Protein AF-A0A2E5I776-F1 (afdb_monomer_lite)

Foldseek 3Di:
DPPPQPQKDWDWDADPNDIAIEIEGECLVLLCVLVVNPWSDDDKDKDPDFPKWFQDPVVRDTHTYIYTTGPVLVCCCVDDNNPSSVVSVVSSVVVCVVVVGMDD

pLDDT: mean 82.02, std 9.31, range [37.41, 90.69]

Secondary structure (DSSP, 8-state):
-----TTEEEEEEEETTEEEEEEEEE-HHHHHHHTTTSSS-S-EEE------EEEETTTTEEEEEEEEEEHHHHHHHHSS-HHHHHHHHHHHHHHHHHTTS-B-

Radius of gyration: 14.11 Å; chains: 1; bounding box: 29×27×42 Å

Sequence (104 aa):
MYNDNIHLKKRETITNGVKYDFFIYDIFHLEKKHSDGKFGSGESLISKEKRFKIYDKEARKKLNVKFRCSKKLLYAMDGIEPKEAKKVFNKCINELKKDGLITV

Structure (mmCIF, N/CA/C/O backbone):
data_AF-A0A2E5I776-F1
#
_entry.id   AF-A0A2E5I776-F1
#
loop_
_atom_site.group_PDB
_atom_site.id
_atom_site.type_symbol
_atom_site.label_atom_id
_atom_site.label_alt_id
_atom_site.label_comp_id
_atom_site.label_asym_id
_atom_site.label_entity_id
_atom_site.label_seq_id
_atom_site.pdbx_PDB_ins_code
_atom_site.Cartn_x
_atom_site.Cartn_y
_atom_site.Cartn_z
_atom_site.occupancy
_atom_site.B_iso_or_equiv
_atom_site.auth_seq_id
_atom_site.auth_comp_id
_atom_site.auth_asym_id
_atom_site.auth_atom_id
_atom_site.pdbx_PDB_model_num
ATOM 1 N N . MET A 1 1 ? -13.202 -15.704 10.357 1.00 37.41 1 MET A N 1
ATOM 2 C CA . MET A 1 1 ? -13.100 -15.776 8.884 1.00 37.41 1 MET A CA 1
ATOM 3 C C . MET A 1 1 ? -12.077 -14.745 8.474 1.00 37.41 1 MET A C 1
ATOM 5 O O . MET A 1 1 ? -12.379 -13.557 8.503 1.00 37.41 1 MET A O 1
ATOM 9 N N . TYR A 1 2 ? -10.847 -15.201 8.244 1.00 46.91 2 TYR A N 1
ATOM 10 C CA . TYR A 1 2 ? -9.763 -14.350 7.778 1.00 46.91 2 TYR A CA 1
ATOM 11 C C . TYR A 1 2 ? -10.225 -13.632 6.510 1.00 46.91 2 TYR A C 1
ATOM 13 O O . TYR A 1 2 ? -10.938 -14.208 5.692 1.00 46.91 2 TYR A O 1
ATOM 21 N N . ASN A 1 3 ? -9.831 -12.374 6.340 1.00 45.69 3 ASN A N 1
ATOM 22 C CA . ASN A 1 3 ? -9.734 -11.834 4.994 1.00 45.69 3 ASN A CA 1
ATOM 23 C C . ASN A 1 3 ? -8.823 -12.801 4.223 1.00 45.69 3 ASN A C 1
ATOM 25 O O . ASN A 1 3 ? -7.611 -12.751 4.406 1.00 45.69 3 ASN A O 1
ATOM 29 N N . ASP A 1 4 ? -9.407 -13.666 3.391 1.00 51.53 4 ASP A N 1
ATOM 30 C CA . ASP A 1 4 ? -8.774 -14.702 2.548 1.00 51.53 4 ASP A CA 1
ATOM 31 C C . ASP A 1 4 ? -7.736 -14.142 1.547 1.00 51.53 4 ASP A C 1
ATOM 33 O O . ASP A 1 4 ? -7.186 -14.830 0.695 1.00 51.53 4 ASP A O 1
ATOM 37 N N . ASN A 1 5 ? -7.430 -12.851 1.656 1.00 62.06 5 ASN A N 1
ATOM 38 C CA . ASN A 1 5 ? -6.323 -12.217 0.981 1.00 62.06 5 ASN A CA 1
ATOM 39 C C . ASN A 1 5 ? -5.017 -12.667 1.638 1.00 62.06 5 ASN A C 1
ATOM 41 O O . ASN A 1 5 ? -4.550 -12.049 2.595 1.00 62.06 5 ASN A O 1
ATOM 45 N N . ILE A 1 6 ? -4.372 -13.677 1.049 1.00 70.19 6 ILE A N 1
ATOM 46 C CA . ILE A 1 6 ? -3.000 -14.124 1.369 1.00 70.19 6 ILE A CA 1
ATOM 47 C C . ILE A 1 6 ? -1.976 -12.970 1.418 1.00 70.19 6 ILE A C 1
ATOM 49 O O . ILE A 1 6 ? -0.914 -13.072 2.038 1.00 70.19 6 ILE A O 1
ATOM 53 N N . HIS A 1 7 ? -2.314 -11.852 0.775 1.00 79.12 7 HIS A N 1
ATOM 54 C CA . HIS A 1 7 ? -1.522 -10.637 0.680 1.00 79.12 7 HIS A CA 1
ATOM 55 C C . HIS A 1 7 ? -1.770 -9.631 1.815 1.00 79.12 7 HIS A C 1
ATOM 57 O O . HIS A 1 7 ? -0.981 -8.704 1.972 1.00 79.12 7 HIS A O 1
ATOM 63 N N . LEU A 1 8 ? -2.812 -9.791 2.636 1.00 83.44 8 LEU A N 1
ATOM 64 C CA . LEU A 1 8 ?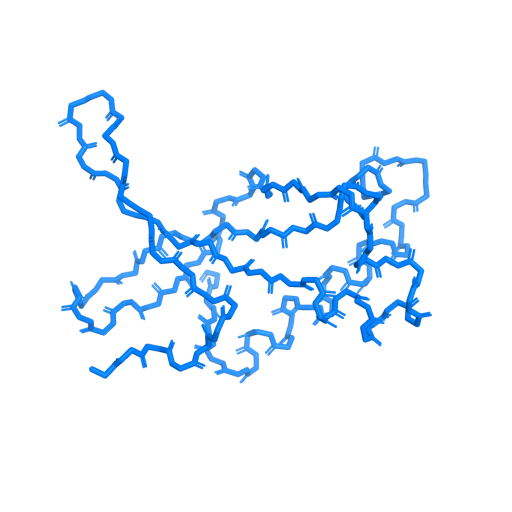 -3.143 -8.884 3.734 1.00 83.44 8 LEU A CA 1
ATOM 65 C C . LEU A 1 8 ? -2.702 -9.473 5.080 1.00 83.44 8 LEU A C 1
ATOM 67 O O . LEU A 1 8 ? -3.152 -10.539 5.489 1.00 83.44 8 LEU A O 1
ATOM 71 N N . LYS A 1 9 ? -1.859 -8.750 5.820 1.00 85.25 9 LYS A N 1
ATOM 72 C CA . LYS A 1 9 ? -1.399 -9.152 7.158 1.00 85.25 9 LYS A CA 1
ATOM 73 C C . LYS A 1 9 ? -1.664 -8.054 8.177 1.00 85.25 9 LYS A C 1
ATOM 75 O O . LYS A 1 9 ? -1.243 -6.915 7.982 1.00 85.25 9 LYS A O 1
ATOM 80 N N . LYS A 1 10 ? -2.328 -8.393 9.283 1.00 84.69 10 LYS A N 1
ATOM 81 C CA . LYS A 1 10 ? -2.491 -7.490 10.431 1.00 84.69 10 LYS A CA 1
ATOM 82 C C . LYS A 1 10 ? -1.181 -7.425 11.216 1.00 84.69 10 LYS A C 1
ATOM 84 O O . LYS A 1 10 ? -0.508 -8.437 11.405 1.00 84.69 10 LYS A O 1
ATOM 89 N N . ARG A 1 11 ? -0.795 -6.228 11.639 1.00 84.50 11 ARG A N 1
ATOM 90 C CA . ARG A 1 11 ? 0.356 -5.966 12.501 1.00 84.50 11 ARG A CA 1
ATOM 91 C C . ARG A 1 11 ? -0.088 -5.097 13.660 1.00 84.50 11 ARG A C 1
ATOM 93 O O . ARG A 1 11 ? -0.689 -4.044 13.468 1.00 84.50 11 ARG A O 1
ATOM 100 N N . GLU A 1 12 ? 0.270 -5.537 14.849 1.00 81.94 12 GLU A N 1
ATOM 101 C CA . GLU A 1 12 ? 0.054 -4.809 16.089 1.00 81.94 12 GLU A CA 1
ATOM 102 C C . GLU A 1 12 ? 1.410 -4.244 16.506 1.00 81.94 12 GLU A C 1
ATOM 104 O O . GLU A 1 12 ? 2.399 -4.975 16.586 1.00 81.94 12 GLU A O 1
ATOM 109 N N . THR A 1 13 ? 1.493 -2.931 16.699 1.00 78.38 13 THR A N 1
ATOM 110 C CA . THR A 1 13 ? 2.696 -2.285 17.232 1.00 78.38 13 THR A CA 1
ATOM 111 C C . THR A 1 13 ? 2.316 -1.398 18.398 1.00 78.38 13 THR A C 1
ATOM 113 O O . THR A 1 13 ? 1.212 -0.868 18.452 1.00 78.38 13 THR A O 1
ATOM 116 N N . ILE A 1 14 ? 3.243 -1.194 19.325 1.00 76.25 14 ILE A N 1
ATOM 117 C CA . ILE A 1 14 ? 3.071 -0.238 20.416 1.00 76.25 14 ILE A CA 1
ATOM 118 C C . ILE A 1 14 ? 3.915 0.983 20.062 1.00 76.25 14 ILE A C 1
ATOM 120 O O . ILE A 1 14 ? 5.103 0.859 19.771 1.00 76.25 14 ILE A O 1
ATOM 124 N N . THR A 1 15 ? 3.304 2.162 20.006 1.00 71.38 15 THR A N 1
ATOM 125 C CA . THR A 1 15 ? 4.014 3.428 19.779 1.00 71.38 15 THR A CA 1
ATOM 126 C C . THR A 1 15 ? 3.620 4.386 20.890 1.00 71.38 15 THR A C 1
ATOM 128 O O . THR A 1 15 ? 2.436 4.642 21.084 1.00 71.38 15 THR A O 1
ATOM 131 N N . ASN A 1 16 ? 4.606 4.876 21.646 1.00 69.44 16 ASN A N 1
ATOM 132 C CA . ASN A 1 16 ? 4.409 5.755 22.807 1.00 69.44 16 ASN A CA 1
ATOM 133 C C . ASN A 1 16 ? 3.365 5.226 23.812 1.00 69.44 16 ASN A C 1
ATOM 135 O O . ASN A 1 16 ? 2.495 5.964 24.260 1.00 69.44 16 ASN A O 1
ATOM 139 N N . GLY A 1 17 ? 3.408 3.926 24.125 1.00 74.25 17 GLY A N 1
ATOM 140 C CA . GLY A 1 17 ? 2.481 3.296 25.076 1.00 74.25 17 GLY A CA 1
ATOM 141 C C . GLY A 1 17 ? 1.067 3.032 24.540 1.00 74.25 17 GLY A C 1
ATOM 142 O O . GLY A 1 17 ? 0.272 2.396 25.226 1.00 74.25 17 GLY A O 1
ATOM 143 N N . VAL A 1 18 ? 0.753 3.444 23.307 1.00 76.12 18 VAL A N 1
ATOM 144 C CA . VAL A 1 18 ? -0.552 3.213 22.673 1.00 76.12 18 VAL A CA 1
ATOM 145 C C . VAL A 1 18 ? -0.456 2.051 21.687 1.00 76.12 18 VAL A C 1
ATOM 147 O O . VAL A 1 18 ? 0.419 2.026 20.815 1.00 76.12 18 VAL A O 1
ATOM 150 N N . LYS A 1 19 ? -1.373 1.081 21.810 1.00 78.12 19 LYS A N 1
ATOM 151 C CA . LYS A 1 19 ? -1.536 0.007 20.821 1.00 78.12 19 LYS A CA 1
ATOM 152 C C . LYS A 1 19 ? -2.020 0.603 19.501 1.00 78.12 19 LYS A C 1
ATOM 154 O O . LYS A 1 19 ? -3.079 1.223 19.431 1.00 78.12 19 LYS A O 1
ATOM 159 N N . TYR A 1 20 ? -1.231 0.408 18.457 1.00 78.50 20 TYR A N 1
ATOM 160 C CA . TYR A 1 20 ? -1.505 0.850 17.103 1.00 78.50 20 TYR A CA 1
ATOM 161 C C . TYR A 1 20 ? -1.548 -0.364 16.178 1.00 78.50 20 TYR A C 1
ATOM 163 O O . TYR A 1 20 ? -0.522 -0.913 15.773 1.00 78.50 20 TYR A O 1
ATOM 171 N N . ASP A 1 21 ? -2.763 -0.766 15.827 1.00 83.81 21 ASP A N 1
ATOM 172 C CA . ASP A 1 21 ? -2.994 -1.843 14.873 1.00 83.81 21 ASP A CA 1
ATOM 173 C C . ASP A 1 21 ? -3.055 -1.264 13.461 1.00 83.81 21 ASP A C 1
ATOM 175 O O . ASP A 1 21 ? -3.749 -0.277 13.194 1.00 83.81 21 ASP A O 1
ATOM 179 N N . PHE A 1 22 ? -2.343 -1.889 12.534 1.00 86.25 22 PHE A N 1
ATOM 180 C CA . PHE A 1 22 ? -2.387 -1.537 11.124 1.00 86.25 22 PHE A CA 1
ATOM 181 C C . PHE A 1 22 ? -2.285 -2.784 10.260 1.00 86.25 22 PHE A C 1
ATOM 183 O O . PHE A 1 22 ? -1.796 -3.832 10.675 1.00 86.25 22 PHE A O 1
ATOM 190 N N . PHE A 1 23 ? -2.736 -2.666 9.025 1.00 87.38 23 PHE A N 1
ATOM 191 C CA . PHE A 1 23 ? -2.588 -3.708 8.032 1.00 87.38 23 PHE A CA 1
ATOM 192 C C . PHE A 1 23 ? -1.397 -3.435 7.124 1.00 87.38 23 PHE A C 1
ATOM 194 O O . PHE A 1 23 ? -1.057 -2.289 6.831 1.00 87.38 23 PHE A O 1
ATOM 201 N N . ILE A 1 24 ? -0.777 -4.508 6.653 1.00 88.19 24 ILE A N 1
ATOM 202 C CA . ILE A 1 24 ? 0.175 -4.492 5.553 1.00 88.19 24 ILE A CA 1
ATOM 203 C C . ILE A 1 24 ? -0.448 -5.292 4.418 1.00 88.19 24 ILE A C 1
ATOM 205 O O . ILE A 1 24 ? -0.702 -6.482 4.590 1.00 88.19 24 ILE A O 1
ATOM 209 N N . TYR A 1 25 ? -0.686 -4.644 3.283 1.00 87.75 25 TYR A N 1
ATOM 210 C CA . TYR A 1 25 ? -1.149 -5.300 2.065 1.00 87.75 25 TYR A CA 1
ATOM 211 C C . TYR A 1 25 ? 0.016 -5.423 1.081 1.00 87.75 25 TYR A C 1
ATOM 213 O O . TYR A 1 25 ? 0.648 -4.427 0.730 1.00 87.75 25 TYR A O 1
ATOM 221 N N . ASP A 1 26 ? 0.314 -6.639 0.647 1.00 89.31 26 ASP A N 1
ATOM 222 C CA . ASP A 1 26 ? 1.367 -6.945 -0.312 1.00 89.31 26 ASP A CA 1
ATOM 223 C C . ASP A 1 26 ? 0.853 -6.812 -1.749 1.00 89.31 26 ASP A C 1
ATOM 225 O O . ASP A 1 26 ? 0.023 -7.600 -2.199 1.00 89.31 26 ASP A O 1
ATOM 229 N N . ILE A 1 27 ? 1.322 -5.795 -2.473 1.00 88.06 27 ILE A N 1
ATOM 230 C CA . ILE A 1 27 ? 0.858 -5.514 -3.837 1.00 88.06 27 ILE A CA 1
ATOM 231 C C . ILE A 1 27 ? 1.825 -6.007 -4.915 1.00 88.06 27 ILE A C 1
ATOM 233 O O . ILE A 1 27 ? 1.625 -5.679 -6.080 1.00 88.06 27 ILE A O 1
ATOM 237 N N . PHE A 1 28 ? 2.821 -6.837 -4.577 1.00 87.69 28 PHE A N 1
ATOM 238 C CA . PHE A 1 28 ? 3.805 -7.341 -5.548 1.00 87.69 28 PHE A CA 1
ATOM 239 C C . PHE A 1 28 ? 3.163 -8.000 -6.773 1.00 87.69 28 PHE A C 1
ATOM 241 O O . PHE A 1 28 ? 3.596 -7.786 -7.905 1.00 87.69 28 PHE A O 1
ATOM 248 N N . HIS A 1 29 ? 2.106 -8.783 -6.554 1.00 85.31 29 HIS A N 1
ATOM 249 C CA . HIS A 1 29 ? 1.363 -9.445 -7.623 1.00 85.31 29 HIS A CA 1
ATOM 250 C C . HIS A 1 29 ? 0.660 -8.432 -8.547 1.00 85.31 29 HIS A C 1
ATOM 252 O O . HIS A 1 29 ? 0.710 -8.586 -9.767 1.00 85.31 29 HIS A O 1
ATOM 258 N N . LEU A 1 30 ? 0.081 -7.362 -7.985 1.00 88.25 30 LEU A N 1
ATOM 259 C CA . LEU A 1 30 ? -0.547 -6.274 -8.743 1.00 88.25 30 LEU A CA 1
ATOM 260 C C . LEU A 1 30 ? 0.485 -5.451 -9.506 1.00 88.25 30 LEU A C 1
ATOM 262 O O . LEU A 1 30 ? 0.279 -5.130 -10.672 1.00 88.25 30 LEU A O 1
ATOM 266 N N . GLU A 1 31 ? 1.614 -5.137 -8.868 1.00 87.25 31 GLU A N 1
ATOM 267 C CA . GLU A 1 31 ? 2.723 -4.438 -9.511 1.00 87.25 31 GLU A CA 1
ATOM 268 C C . GLU A 1 31 ? 3.193 -5.224 -10.729 1.00 87.25 31 GLU A C 1
ATOM 270 O O . GLU A 1 31 ? 3.264 -4.665 -11.821 1.00 87.25 31 GLU A O 1
ATOM 275 N N . LYS A 1 32 ? 3.440 -6.529 -10.572 1.00 88.38 32 LYS A N 1
ATOM 276 C CA . LYS A 1 32 ? 3.884 -7.401 -11.661 1.00 88.38 32 LYS A CA 1
ATOM 277 C C . LYS A 1 32 ? 2.860 -7.445 -12.798 1.00 88.38 32 LYS A C 1
ATOM 279 O O . LYS A 1 32 ? 3.234 -7.263 -13.952 1.00 88.38 32 LYS A O 1
ATOM 284 N N . LYS A 1 33 ? 1.573 -7.589 -12.463 1.00 88.69 33 LYS A N 1
ATOM 285 C CA . LYS A 1 33 ? 0.445 -7.594 -13.411 1.00 88.69 33 LYS A CA 1
ATOM 286 C C . LYS A 1 33 ? 0.304 -6.274 -14.176 1.00 88.69 33 LYS A C 1
ATOM 288 O O . LYS A 1 33 ? 0.062 -6.278 -15.376 1.00 88.69 33 LYS A O 1
ATOM 293 N N . HIS A 1 34 ? 0.437 -5.131 -13.505 1.00 88.00 34 HIS A N 1
ATOM 294 C CA . HIS A 1 34 ? 0.217 -3.814 -14.114 1.00 88.00 34 HIS A CA 1
ATOM 295 C C . HIS A 1 34 ? 1.457 -3.198 -14.764 1.00 88.00 34 HIS A C 1
ATOM 297 O O . HIS A 1 34 ? 1.325 -2.192 -15.467 1.00 88.00 34 HIS A O 1
ATOM 303 N N . SER A 1 35 ? 2.633 -3.773 -14.521 1.00 84.69 35 SER A N 1
ATOM 304 C CA . SER A 1 35 ? 3.915 -3.322 -15.067 1.00 84.69 35 SER A CA 1
ATOM 305 C C . SER A 1 35 ? 4.557 -4.307 -16.038 1.00 84.69 35 SER A C 1
ATOM 307 O O . SER A 1 35 ? 5.709 -4.105 -16.410 1.00 84.69 35 SER A O 1
ATOM 309 N N . ASP A 1 36 ? 3.842 -5.369 -16.416 1.00 84.69 36 ASP A N 1
ATOM 310 C CA . ASP A 1 36 ? 4.356 -6.426 -17.294 1.00 84.69 36 ASP A CA 1
ATOM 311 C C . ASP A 1 36 ? 5.671 -7.042 -16.769 1.00 84.69 36 ASP A C 1
ATOM 313 O O . ASP A 1 36 ? 6.618 -7.321 -17.494 1.00 84.69 36 ASP A O 1
ATOM 317 N N . GLY A 1 37 ? 5.782 -7.177 -15.443 1.00 81.12 37 GLY A N 1
ATOM 318 C CA . GLY A 1 37 ? 6.990 -7.675 -14.780 1.00 81.12 37 GLY A CA 1
ATOM 319 C C . GLY A 1 37 ? 8.132 -6.670 -14.604 1.00 81.12 37 GLY A C 1
ATOM 320 O O . GLY A 1 37 ? 9.144 -7.016 -13.993 1.00 81.12 37 GLY A O 1
ATOM 321 N N . LYS A 1 38 ? 7.991 -5.416 -15.056 1.00 83.12 38 LYS A N 1
ATOM 322 C CA . LYS A 1 38 ? 9.006 -4.361 -14.860 1.00 83.12 38 LYS A CA 1
ATOM 323 C C . LYS A 1 38 ? 9.201 -3.985 -13.382 1.00 83.12 38 LYS A C 1
ATOM 325 O O . LYS A 1 38 ? 10.323 -3.641 -12.976 1.00 83.12 38 LYS A O 1
ATOM 330 N N . PHE A 1 39 ? 8.122 -4.059 -12.601 1.00 85.56 39 PHE A N 1
ATOM 331 C CA . PHE A 1 39 ? 8.040 -3.864 -11.149 1.00 85.56 39 PHE A CA 1
ATOM 332 C C . PHE A 1 39 ? 7.434 -5.108 -10.467 1.00 85.56 39 PHE A C 1
ATOM 334 O O . PHE A 1 39 ? 6.924 -6.009 -11.130 1.00 85.56 39 PHE A O 1
ATOM 341 N N . GLY A 1 40 ? 7.496 -5.178 -9.132 1.00 78.25 40 GLY A N 1
ATOM 342 C CA . GLY A 1 40 ? 7.018 -6.352 -8.383 1.00 78.25 40 GLY A CA 1
ATOM 343 C C . GLY A 1 40 ? 8.029 -7.505 -8.337 1.00 78.25 40 GLY A C 1
ATOM 344 O O . GLY A 1 40 ? 7.656 -8.676 -8.357 1.00 78.25 40 GLY A O 1
ATOM 345 N N . SER A 1 41 ? 9.328 -7.195 -8.330 1.00 79.19 41 SER A N 1
ATOM 346 C CA . SER A 1 41 ? 10.421 -8.165 -8.162 1.00 79.19 41 SER A CA 1
ATOM 347 C C . SER A 1 41 ? 11.581 -7.544 -7.376 1.00 79.19 41 SER A C 1
ATOM 349 O O . SER A 1 41 ? 11.780 -6.329 -7.421 1.00 79.19 41 SER A O 1
ATOM 351 N N . GLY A 1 42 ? 12.341 -8.380 -6.662 1.00 81.94 42 GLY A N 1
ATOM 352 C CA . GLY A 1 42 ? 13.478 -7.959 -5.836 1.00 81.94 42 GLY A CA 1
ATOM 353 C C . GLY A 1 42 ? 13.093 -7.533 -4.414 1.00 81.94 42 GLY A C 1
ATOM 354 O O . GLY A 1 42 ? 12.137 -8.048 -3.837 1.00 81.94 42 GLY A O 1
ATOM 355 N N . GLU A 1 43 ? 13.863 -6.604 -3.836 1.00 85.94 43 GLU A N 1
ATOM 356 C CA . GLU A 1 43 ? 13.629 -6.092 -2.480 1.00 85.94 43 GLU A CA 1
ATOM 357 C C . GLU A 1 43 ? 12.257 -5.410 -2.342 1.00 85.94 43 GLU A C 1
ATOM 359 O O . GLU A 1 43 ? 11.820 -4.654 -3.215 1.00 85.94 43 GLU A O 1
ATOM 364 N N . SER A 1 44 ? 11.608 -5.618 -1.196 1.00 87.00 44 SER A N 1
ATOM 365 C CA . SER A 1 44 ? 10.336 -4.984 -0.842 1.00 87.00 44 SER A CA 1
ATOM 366 C C . SER A 1 44 ? 10.518 -3.882 0.195 1.00 87.00 44 SER A C 1
ATOM 368 O O . SER A 1 44 ? 11.264 -4.060 1.157 1.00 87.00 44 SER A O 1
ATOM 370 N N . LEU A 1 45 ? 9.760 -2.797 0.069 1.00 88.75 45 LEU A N 1
ATOM 371 C CA . LEU A 1 45 ? 9.651 -1.751 1.081 1.00 88.75 45 LEU A CA 1
ATOM 372 C C . LEU A 1 45 ? 8.186 -1.501 1.435 1.00 88.75 45 LEU A C 1
ATOM 374 O O . LEU A 1 45 ? 7.282 -1.649 0.615 1.00 88.75 45 LEU A O 1
ATOM 378 N N . ILE A 1 46 ? 7.948 -1.121 2.688 1.00 86.19 46 ILE A N 1
ATOM 379 C CA . ILE A 1 46 ? 6.619 -0.727 3.156 1.00 86.19 46 ILE A CA 1
ATOM 380 C C . ILE A 1 46 ? 6.439 0.763 2.869 1.00 86.19 46 ILE A C 1
ATOM 382 O O . ILE A 1 46 ? 7.258 1.584 3.286 1.00 86.19 46 ILE A O 1
ATOM 386 N N . SER A 1 47 ? 5.348 1.114 2.194 1.00 83.25 47 SER A N 1
ATOM 387 C CA . SER A 1 47 ? 4.975 2.493 1.913 1.00 83.25 47 SER A CA 1
ATOM 388 C C . SER A 1 47 ? 4.850 3.285 3.213 1.00 83.25 47 SER A C 1
ATOM 390 O O . SER A 1 47 ? 4.227 2.841 4.184 1.00 83.25 47 SER A O 1
ATOM 392 N N . LYS A 1 48 ? 5.382 4.508 3.220 1.00 77.19 48 LYS A N 1
ATOM 393 C CA . LYS A 1 48 ? 5.207 5.439 4.346 1.00 77.19 48 LYS A CA 1
ATOM 394 C C . LYS A 1 48 ? 3.798 6.042 4.403 1.00 77.19 48 LYS A C 1
ATOM 396 O O . LYS A 1 48 ? 3.434 6.628 5.420 1.00 77.19 48 LYS A O 1
ATOM 401 N N . GLU A 1 49 ? 3.010 5.894 3.337 1.00 73.38 49 GLU A N 1
ATOM 402 C CA . GLU A 1 49 ? 1.666 6.455 3.233 1.00 73.38 49 GLU A CA 1
ATOM 403 C C . GLU A 1 49 ? 0.706 5.805 4.244 1.00 73.38 49 GLU A C 1
ATOM 405 O O . GLU A 1 49 ? 0.606 4.584 4.337 1.00 73.38 49 GLU A O 1
ATOM 410 N N . LYS A 1 50 ? 0.020 6.645 5.030 1.00 70.81 50 LYS A N 1
ATOM 411 C CA . LYS A 1 50 ? -0.959 6.245 6.063 1.00 70.81 50 LYS A CA 1
ATOM 412 C C . LYS A 1 50 ? -2.387 6.680 5.718 1.00 70.81 50 LYS A C 1
ATOM 414 O O . LYS A 1 50 ? -3.249 6.715 6.587 1.00 70.81 50 LYS A O 1
ATOM 419 N N . ARG A 1 51 ? -2.613 7.104 4.473 1.00 78.12 51 ARG A N 1
ATOM 420 C CA . ARG A 1 51 ? -3.883 7.703 4.038 1.00 78.12 51 ARG A CA 1
ATOM 421 C C . ARG A 1 51 ? -4.979 6.663 3.847 1.00 78.12 51 ARG A C 1
ATOM 423 O O . ARG A 1 51 ? -6.147 6.979 4.004 1.00 78.12 51 ARG A O 1
ATOM 430 N N . PHE A 1 52 ? -4.597 5.433 3.536 1.00 84.69 52 PHE A N 1
ATOM 431 C CA . PHE A 1 52 ? -5.539 4.370 3.239 1.00 84.69 52 PHE A CA 1
ATOM 432 C C . PHE A 1 52 ? -5.941 3.620 4.498 1.00 84.69 52 PHE A C 1
ATOM 434 O O . PHE A 1 52 ? -5.127 3.386 5.399 1.00 84.69 52 PHE A O 1
ATOM 441 N N . LYS A 1 53 ? -7.203 3.201 4.534 1.00 86.62 53 LYS A N 1
ATOM 442 C CA . LYS A 1 53 ? -7.773 2.432 5.634 1.00 86.62 53 LYS A CA 1
ATOM 443 C C . LYS A 1 53 ? -8.488 1.195 5.115 1.00 86.62 53 LYS A C 1
ATOM 445 O O . LYS A 1 53 ? -9.053 1.201 4.028 1.00 86.62 53 LYS A O 1
ATOM 450 N N . ILE A 1 54 ? -8.490 0.147 5.924 1.00 86.00 54 ILE A N 1
ATOM 451 C CA . ILE A 1 54 ? -9.253 -1.081 5.704 1.00 86.00 54 ILE A CA 1
ATOM 452 C C . ILE A 1 54 ? -10.255 -1.208 6.836 1.00 86.00 54 ILE A C 1
ATOM 454 O O . ILE A 1 54 ? -9.929 -0.949 7.998 1.00 86.00 54 ILE A O 1
ATOM 458 N N . TYR A 1 55 ? -11.487 -1.573 6.495 1.00 83.19 55 TYR A N 1
ATOM 459 C CA . TYR A 1 55 ? -12.487 -1.885 7.502 1.00 83.19 55 TYR A CA 1
ATOM 460 C C . TYR A 1 55 ? -12.208 -3.272 8.083 1.00 83.19 55 TYR A C 1
ATOM 462 O O . TYR A 1 55 ? -12.356 -4.285 7.400 1.00 83.19 55 TYR A O 1
ATOM 470 N N . ASP A 1 56 ? -11.788 -3.306 9.346 1.00 82.19 56 ASP A N 1
ATOM 471 C CA . ASP A 1 56 ? -11.604 -4.547 10.083 1.00 82.19 56 ASP A CA 1
ATOM 472 C C . ASP A 1 56 ? -12.955 -5.000 10.631 1.00 82.19 56 ASP A C 1
ATOM 474 O O . ASP A 1 56 ? -13.501 -4.371 11.540 1.00 82.19 56 ASP A O 1
ATOM 478 N N . LYS A 1 57 ? -13.510 -6.082 10.075 1.00 76.88 57 LYS A N 1
ATOM 479 C CA . LYS A 1 57 ? -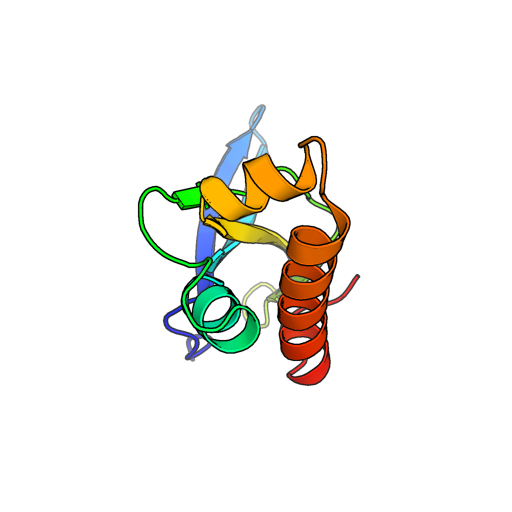14.801 -6.628 10.524 1.00 76.88 57 LYS A CA 1
ATOM 480 C C . LYS A 1 57 ? -14.728 -7.163 11.956 1.00 76.88 57 LYS A C 1
ATOM 482 O O . LYS A 1 57 ? -15.710 -7.054 12.684 1.00 76.88 57 LYS A O 1
ATOM 487 N N . GLU A 1 58 ? -13.573 -7.690 12.366 1.00 76.19 58 GLU A N 1
ATOM 488 C CA . GLU A 1 58 ? -13.364 -8.234 13.713 1.00 76.19 58 GLU A CA 1
ATOM 489 C C . GLU A 1 58 ? -13.336 -7.130 14.766 1.00 76.19 58 GLU A C 1
ATOM 491 O O . GLU A 1 58 ? -14.147 -7.128 15.688 1.00 76.19 58 GLU A O 1
ATOM 496 N N . ALA A 1 59 ? -12.458 -6.139 14.604 1.00 77.56 59 ALA A N 1
ATOM 497 C CA . ALA A 1 59 ? -12.396 -5.026 15.542 1.00 77.56 59 ALA A CA 1
ATOM 498 C C . ALA A 1 59 ? -13.471 -3.947 15.298 1.00 77.56 59 ALA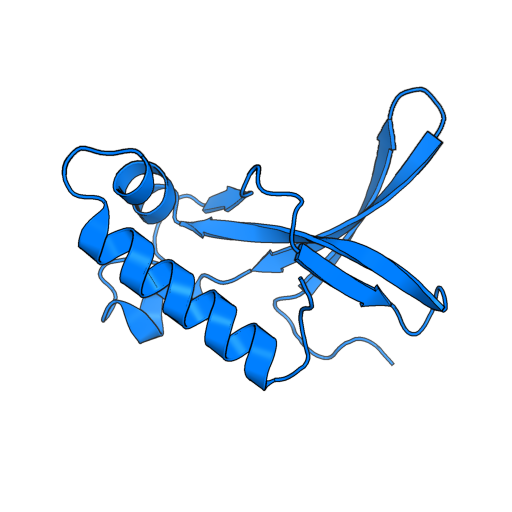 A C 1
ATOM 500 O O . ALA A 1 59 ? -13.485 -2.937 16.001 1.00 77.56 59 ALA A O 1
ATOM 501 N N . ARG A 1 60 ? -14.338 -4.134 14.288 1.00 79.81 60 ARG A N 1
ATOM 502 C CA . ARG A 1 60 ? -15.398 -3.204 13.850 1.00 79.81 60 ARG A CA 1
ATOM 503 C C . ARG A 1 60 ? -14.908 -1.760 13.668 1.00 79.81 60 ARG A C 1
ATOM 505 O O . ARG A 1 60 ? -15.658 -0.808 13.879 1.00 79.81 60 ARG A O 1
ATOM 512 N N . LYS A 1 61 ? -13.646 -1.582 13.261 1.00 84.81 61 LYS A N 1
ATOM 513 C CA . LYS A 1 61 ? -12.980 -0.274 13.128 1.00 84.81 61 LYS A CA 1
ATOM 514 C C . LYS A 1 61 ? -12.221 -0.157 11.810 1.00 84.81 61 LYS A C 1
ATOM 516 O O . LYS A 1 61 ? -11.740 -1.142 11.257 1.00 84.81 61 LYS A O 1
ATOM 521 N N . LYS A 1 62 ? -12.072 1.075 11.316 1.00 85.88 62 LYS A N 1
ATOM 522 C CA . LYS A 1 62 ? -11.188 1.378 10.182 1.00 85.88 62 LYS A CA 1
ATOM 523 C C . LYS A 1 62 ? -9.745 1.449 10.682 1.00 85.88 62 LYS A C 1
ATOM 525 O O . LYS A 1 62 ? -9.402 2.363 11.429 1.00 85.88 62 LYS A O 1
ATOM 530 N N . LEU A 1 63 ? -8.913 0.501 10.268 1.00 87.00 63 LEU A N 1
ATOM 531 C CA . LEU A 1 63 ? -7.486 0.474 10.581 1.00 87.00 63 LEU A CA 1
ATOM 532 C C . LEU A 1 63 ? -6.670 1.010 9.414 1.00 87.00 63 LEU A C 1
ATOM 534 O O . LEU A 1 63 ? -7.052 0.851 8.259 1.00 87.00 63 LEU A O 1
ATOM 538 N N . ASN A 1 64 ? -5.535 1.637 9.711 1.00 87.62 64 ASN A N 1
ATOM 539 C CA . ASN A 1 64 ? -4.642 2.124 8.663 1.00 87.62 64 ASN A CA 1
ATOM 540 C C . ASN A 1 64 ? -4.037 0.939 7.909 1.00 87.62 64 ASN A C 1
ATOM 542 O O . ASN A 1 64 ? -3.664 -0.056 8.531 1.00 87.62 64 ASN A O 1
ATOM 546 N N . VAL A 1 65 ? -3.905 1.056 6.590 1.00 87.19 65 VAL A N 1
ATOM 547 C CA . VAL A 1 65 ? -3.184 0.082 5.768 1.00 87.19 65 VAL A CA 1
ATOM 548 C C . VAL A 1 65 ? -1.964 0.725 5.134 1.00 87.19 65 VAL A C 1
ATOM 550 O O . VAL A 1 65 ? -2.009 1.850 4.642 1.00 87.19 65 VAL A O 1
ATOM 553 N N . LYS A 1 66 ? -0.863 -0.018 5.163 1.00 89.31 66 LYS A N 1
ATOM 554 C CA . LYS A 1 66 ? 0.364 0.281 4.437 1.00 89.31 66 LYS A CA 1
ATOM 555 C C . LYS A 1 66 ? 0.534 -0.743 3.325 1.00 89.31 66 LYS A C 1
ATOM 557 O O . LYS A 1 66 ? 0.209 -1.915 3.513 1.00 89.31 66 LYS A O 1
ATOM 562 N N . PHE A 1 67 ? 1.096 -0.329 2.202 1.00 89.19 67 PHE A N 1
ATOM 563 C CA . PHE A 1 67 ? 1.351 -1.219 1.078 1.00 89.19 67 PHE A CA 1
ATOM 564 C C . PHE A 1 67 ? 2.801 -1.660 1.077 1.00 89.19 67 PHE A C 1
ATOM 566 O O . PHE A 1 67 ? 3.711 -0.835 1.130 1.00 89.19 67 PHE A O 1
ATOM 573 N N . ARG A 1 68 ? 3.039 -2.963 1.016 1.00 89.69 68 ARG A N 1
ATOM 574 C CA . ARG A 1 68 ? 4.360 -3.489 0.699 1.00 89.69 68 ARG A CA 1
ATOM 575 C C . ARG A 1 68 ? 4.491 -3.513 -0.818 1.00 89.69 68 ARG A C 1
ATOM 577 O O . ARG A 1 68 ? 3.739 -4.218 -1.481 1.00 89.69 68 ARG A O 1
ATOM 584 N N . CYS A 1 69 ? 5.431 -2.722 -1.316 1.00 89.75 69 CYS A N 1
ATOM 585 C CA . CYS A 1 69 ? 5.687 -2.528 -2.738 1.00 89.75 69 CYS A CA 1
ATOM 586 C C . CYS A 1 69 ? 7.137 -2.884 -3.055 1.00 89.75 69 CYS A C 1
ATOM 588 O O . CYS A 1 69 ? 7.990 -2.913 -2.158 1.00 89.75 69 CYS A O 1
ATOM 590 N N . SER A 1 70 ? 7.449 -3.095 -4.328 1.00 89.44 70 SER A N 1
ATOM 591 C CA . SER A 1 70 ? 8.836 -3.248 -4.752 1.00 89.44 70 SER A CA 1
ATOM 592 C C . SER A 1 70 ? 9.630 -1.963 -4.499 1.00 89.44 70 SER A C 1
ATOM 594 O O . SER A 1 70 ? 9.178 -0.849 -4.775 1.00 89.44 70 SER A O 1
ATOM 596 N N . LYS A 1 71 ? 10.849 -2.114 -3.969 1.00 89.62 71 LYS A N 1
ATOM 597 C CA . LYS A 1 71 ? 11.782 -1.008 -3.726 1.00 89.62 71 LYS A CA 1
ATOM 598 C C . LYS A 1 71 ? 11.961 -0.196 -5.006 1.00 89.62 71 LYS A C 1
ATOM 600 O O . LYS A 1 71 ? 11.807 1.017 -4.993 1.00 89.62 71 LYS A O 1
ATOM 605 N N . LYS A 1 72 ? 12.148 -0.881 -6.135 1.00 88.19 72 LYS A N 1
ATOM 606 C CA . LYS A 1 72 ? 12.255 -0.274 -7.464 1.00 88.19 72 LYS A CA 1
ATOM 607 C C . LYS A 1 72 ? 11.067 0.631 -7.813 1.00 88.19 72 LYS A C 1
ATOM 609 O O . LYS A 1 72 ? 11.296 1.717 -8.331 1.00 88.19 72 LYS A O 1
ATOM 614 N N . LEU A 1 73 ? 9.828 0.223 -7.515 1.00 87.94 73 LEU A N 1
ATOM 615 C CA . LEU A 1 73 ? 8.650 1.058 -7.764 1.00 87.94 73 LEU A CA 1
ATOM 616 C C . LEU A 1 73 ? 8.660 2.310 -6.885 1.00 87.94 73 LEU A C 1
ATOM 618 O O . LEU A 1 73 ? 8.470 3.405 -7.400 1.00 87.94 73 LEU A O 1
ATOM 622 N N . LEU A 1 74 ? 8.916 2.159 -5.583 1.00 86.69 74 LEU A N 1
ATOM 623 C CA . LEU A 1 74 ? 8.969 3.289 -4.648 1.00 86.69 74 LEU A CA 1
ATOM 624 C C . LEU A 1 74 ? 10.047 4.300 -5.051 1.00 86.69 74 LEU A C 1
ATOM 626 O O . LEU A 1 74 ? 9.759 5.482 -5.195 1.00 86.69 74 LEU A O 1
ATOM 630 N N . TYR A 1 75 ? 11.259 3.826 -5.337 1.00 87.06 75 TYR A N 1
ATOM 631 C CA . TYR A 1 75 ? 12.334 4.684 -5.835 1.00 87.06 75 TYR A CA 1
ATOM 632 C C . TYR A 1 75 ? 11.986 5.335 -7.174 1.00 87.06 75 TYR A C 1
ATOM 634 O O . TYR A 1 75 ? 12.309 6.497 -7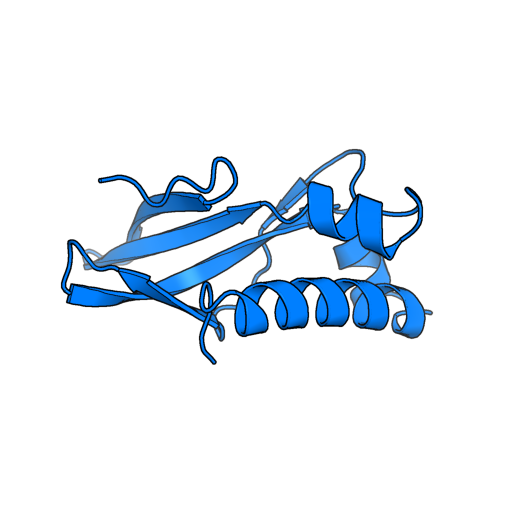.377 1.00 87.06 75 TYR A O 1
ATOM 642 N N . ALA A 1 76 ? 11.309 4.628 -8.082 1.00 88.06 76 ALA A N 1
ATOM 643 C CA . ALA A 1 76 ? 10.869 5.216 -9.342 1.00 88.06 76 ALA A CA 1
ATOM 644 C C . ALA A 1 76 ? 9.782 6.287 -9.133 1.00 88.06 76 ALA A C 1
ATOM 646 O O . ALA A 1 76 ? 9.781 7.286 -9.843 1.00 88.06 76 ALA A O 1
ATOM 647 N N . MET A 1 77 ? 8.892 6.130 -8.146 1.00 86.00 77 MET A N 1
ATOM 648 C CA . MET A 1 77 ? 7.875 7.133 -7.793 1.00 86.00 77 MET A CA 1
ATOM 649 C C . MET A 1 77 ? 8.464 8.424 -7.208 1.00 86.00 77 MET A C 1
ATOM 651 O O . MET A 1 77 ? 7.873 9.489 -7.414 1.00 86.00 77 MET A O 1
ATOM 655 N N . ASP A 1 78 ? 9.583 8.318 -6.491 1.00 84.62 78 ASP A N 1
ATOM 656 C CA . ASP A 1 78 ? 10.357 9.440 -5.937 1.00 84.62 78 ASP A CA 1
ATOM 657 C C . ASP A 1 78 ? 11.496 9.908 -6.871 1.00 84.62 78 ASP A C 1
ATOM 659 O O . ASP A 1 78 ? 12.182 10.887 -6.584 1.00 84.62 78 ASP A O 1
ATOM 663 N N . GLY A 1 79 ? 11.716 9.205 -7.984 1.00 82.19 79 GLY A N 1
ATOM 664 C CA . GLY A 1 79 ? 12.805 9.446 -8.926 1.00 82.19 79 GLY A CA 1
ATOM 665 C C . GLY A 1 79 ? 12.481 10.474 -10.011 1.00 82.19 79 GL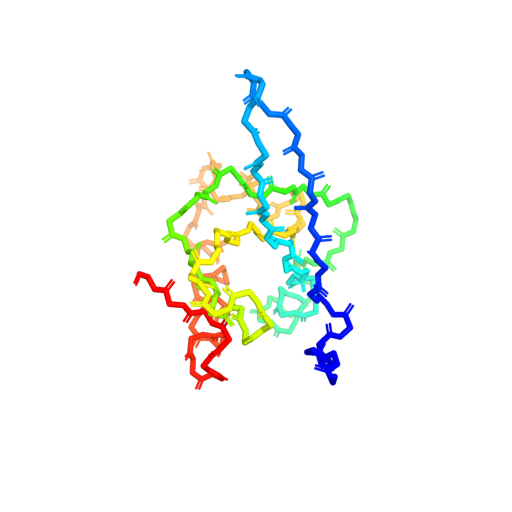Y A C 1
ATOM 666 O O . GLY A 1 79 ? 11.477 11.183 -9.961 1.00 82.19 79 GLY A O 1
ATOM 667 N N . ILE A 1 80 ? 13.347 10.526 -11.029 1.00 76.69 80 ILE A N 1
ATOM 668 C CA . ILE A 1 80 ? 13.299 11.514 -12.123 1.00 76.69 80 ILE A CA 1
ATOM 669 C C . ILE A 1 80 ? 12.087 11.289 -13.047 1.00 76.69 80 ILE A C 1
ATOM 671 O O . ILE A 1 80 ? 11.458 12.250 -13.487 1.00 76.69 80 ILE A O 1
ATOM 675 N N . GLU A 1 81 ? 11.701 10.031 -13.291 1.00 77.50 81 GLU A N 1
ATOM 676 C CA . GLU A 1 81 ? 10.570 9.670 -14.161 1.00 77.50 81 GLU A CA 1
ATOM 677 C C . GLU A 1 81 ? 9.448 8.932 -13.409 1.00 77.50 81 GLU A C 1
ATOM 679 O O . GLU A 1 81 ? 9.166 7.753 -13.650 1.00 77.50 81 GLU A O 1
ATOM 684 N N . PRO A 1 82 ? 8.719 9.621 -12.515 1.00 86.81 82 PRO A N 1
ATOM 685 C CA . PRO A 1 82 ? 7.739 8.971 -11.659 1.00 86.81 82 PRO A CA 1
ATOM 686 C C . PRO A 1 82 ? 6.410 8.697 -12.358 1.00 86.81 82 PRO A C 1
ATOM 688 O O . PRO A 1 82 ? 5.539 8.061 -11.768 1.00 86.81 82 PRO A O 1
ATOM 691 N N . LYS A 1 83 ? 6.206 9.181 -13.592 1.00 86.88 83 LYS A N 1
ATOM 692 C CA . LYS A 1 83 ? 4.926 9.054 -14.311 1.00 86.88 83 LYS A CA 1
ATOM 693 C C . LYS A 1 83 ? 4.502 7.597 -14.465 1.00 86.88 83 LYS A C 1
ATOM 695 O O . LYS A 1 83 ? 3.357 7.264 -14.166 1.00 86.88 83 LYS A O 1
ATOM 700 N N . GLU A 1 84 ? 5.409 6.736 -14.915 1.00 86.50 84 GLU A N 1
ATOM 701 C CA . GLU A 1 84 ? 5.090 5.329 -15.154 1.00 86.50 84 GLU A CA 1
ATOM 702 C C . GLU A 1 84 ? 4.856 4.581 -13.836 1.00 86.50 84 GLU A C 1
ATOM 704 O O . GLU A 1 84 ? 3.828 3.924 -13.667 1.00 86.50 84 GLU A O 1
ATOM 709 N N . ALA A 1 85 ? 5.744 4.774 -12.859 1.00 87.44 85 ALA A N 1
ATOM 710 C CA . ALA A 1 85 ? 5.641 4.151 -11.544 1.00 87.44 85 ALA A CA 1
ATOM 711 C C . ALA A 1 85 ? 4.364 4.574 -10.798 1.00 87.44 85 ALA A C 1
ATOM 713 O O . ALA A 1 85 ? 3.616 3.729 -10.308 1.00 87.44 85 ALA A O 1
ATOM 714 N N . LYS A 1 86 ? 4.035 5.873 -10.790 1.00 88.75 86 LYS A N 1
ATOM 715 C CA . LYS A 1 86 ? 2.781 6.383 -10.210 1.00 88.75 86 LYS A CA 1
ATOM 716 C C . LYS A 1 86 ? 1.556 5.829 -10.932 1.00 88.75 86 LYS A C 1
ATOM 718 O O . LYS A 1 86 ? 0.558 5.536 -10.281 1.00 88.75 86 LYS A O 1
ATOM 723 N N . LYS A 1 87 ? 1.613 5.656 -12.258 1.00 90.56 87 LYS A N 1
ATOM 724 C CA . LYS A 1 87 ? 0.518 5.055 -13.035 1.00 90.56 87 LYS A CA 1
ATOM 725 C C . LYS A 1 87 ? 0.287 3.595 -12.637 1.00 90.56 87 LYS A C 1
ATOM 727 O O . LYS A 1 87 ? -0.864 3.213 -12.451 1.00 90.56 87 LYS A O 1
ATOM 732 N N . VAL A 1 88 ? 1.351 2.806 -12.476 1.00 89.94 88 VAL A N 1
ATOM 733 C CA . VAL A 1 88 ? 1.269 1.418 -11.985 1.00 89.94 88 VAL A CA 1
ATOM 734 C C . VAL A 1 88 ? 0.721 1.389 -10.561 1.00 89.94 88 VAL A C 1
ATOM 736 O O . VAL A 1 88 ? -0.275 0.717 -10.316 1.00 89.94 88 VAL A O 1
ATOM 739 N N . PHE A 1 89 ? 1.289 2.179 -9.646 1.00 88.56 89 PHE A N 1
ATOM 740 C CA . PHE A 1 89 ? 0.840 2.233 -8.254 1.00 88.56 89 PHE A CA 1
ATOM 741 C C . PHE A 1 89 ? -0.641 2.619 -8.142 1.00 88.56 89 PHE A C 1
ATOM 743 O O . PHE A 1 89 ? -1.418 1.929 -7.487 1.00 88.56 89 PHE A O 1
ATOM 750 N N . ASN A 1 90 ? -1.073 3.662 -8.856 1.00 89.12 90 ASN A N 1
ATOM 751 C CA . ASN A 1 90 ? -2.476 4.076 -8.878 1.00 89.12 90 ASN A CA 1
ATOM 752 C C . ASN A 1 90 ? -3.404 3.002 -9.455 1.00 89.12 90 ASN A C 1
ATOM 754 O O . ASN A 1 90 ? -4.534 2.881 -8.985 1.00 89.12 90 ASN A O 1
ATOM 758 N N . LYS A 1 91 ? -2.959 2.211 -10.444 1.00 90.69 91 LYS A N 1
ATOM 759 C CA . LYS A 1 91 ? -3.734 1.057 -10.927 1.00 90.69 91 LYS A CA 1
ATOM 760 C C . LYS A 1 91 ? -3.917 0.018 -9.822 1.00 90.69 91 LYS A C 1
ATOM 762 O O . LYS A 1 91 ? -5.056 -0.373 -9.590 1.00 90.69 91 LYS A O 1
ATOM 767 N N . CYS A 1 92 ? -2.851 -0.330 -9.093 1.00 89.06 92 CYS A N 1
ATOM 768 C CA . CYS A 1 92 ? -2.935 -1.249 -7.953 1.00 89.06 92 CYS A CA 1
ATOM 769 C C . CYS A 1 92 ? -3.938 -0.741 -6.904 1.00 89.06 92 CYS A C 1
ATOM 771 O O . CYS A 1 92 ? -4.843 -1.463 -6.501 1.00 89.06 92 CYS A O 1
ATOM 773 N N . ILE A 1 93 ? -3.825 0.529 -6.501 1.00 88.38 93 ILE A N 1
ATOM 774 C CA . ILE A 1 93 ? -4.733 1.146 -5.522 1.00 88.38 93 ILE A CA 1
ATOM 775 C C . ILE A 1 93 ? -6.182 1.158 -6.022 1.00 88.38 93 ILE A C 1
ATOM 777 O O . ILE A 1 93 ? -7.101 0.908 -5.246 1.00 88.38 93 ILE A O 1
ATOM 781 N N . ASN A 1 94 ? -6.413 1.448 -7.302 1.00 88.88 94 ASN A N 1
ATOM 782 C CA . ASN A 1 94 ? -7.761 1.459 -7.864 1.00 88.88 94 ASN A CA 1
ATOM 783 C C . ASN A 1 94 ? -8.382 0.061 -7.936 1.00 88.88 94 ASN A C 1
ATOM 785 O O . ASN A 1 94 ? -9.581 -0.049 -7.702 1.00 88.88 94 ASN A O 1
ATOM 789 N N . GLU A 1 95 ? -7.603 -0.983 -8.233 1.00 88.44 95 GLU A N 1
ATOM 790 C CA . GLU A 1 95 ? -8.071 -2.376 -8.176 1.00 88.44 95 GLU A CA 1
ATOM 791 C C . GLU A 1 95 ? -8.507 -2.711 -6.739 1.00 88.44 95 GLU A C 1
ATOM 793 O O . GLU A 1 95 ? -9.674 -3.011 -6.503 1.00 88.44 95 GLU A O 1
ATOM 798 N N . LEU A 1 96 ? -7.655 -2.423 -5.748 1.00 85.00 96 LEU A N 1
ATOM 799 C CA . LEU A 1 96 ? -7.981 -2.624 -4.330 1.00 85.00 96 LEU A CA 1
ATOM 800 C C . LEU A 1 96 ? -9.209 -1.832 -3.847 1.00 85.00 96 LEU A C 1
ATOM 802 O O . LEU A 1 96 ? -9.947 -2.296 -2.978 1.00 85.00 96 LEU A O 1
ATOM 806 N N . LYS A 1 97 ? -9.435 -0.622 -4.373 1.00 85.12 97 LYS A N 1
ATOM 807 C CA . LYS A 1 97 ? -10.649 0.157 -4.079 1.00 85.12 97 LYS A CA 1
ATOM 808 C C . LYS A 1 97 ? -11.891 -0.471 -4.702 1.00 85.12 97 LYS A C 1
ATOM 810 O O . LYS A 1 97 ? -12.932 -0.496 -4.054 1.00 85.12 97 LYS A O 1
ATOM 815 N N . LYS A 1 98 ? -11.794 -0.944 -5.949 1.00 84.81 98 LYS A N 1
ATOM 816 C CA . LYS A 1 98 ? -12.906 -1.590 -6.664 1.00 84.81 98 LYS A CA 1
ATOM 817 C C . LYS A 1 98 ? -13.335 -2.881 -5.981 1.00 84.81 98 LYS A C 1
ATOM 819 O O . LYS A 1 98 ? -14.530 -3.102 -5.838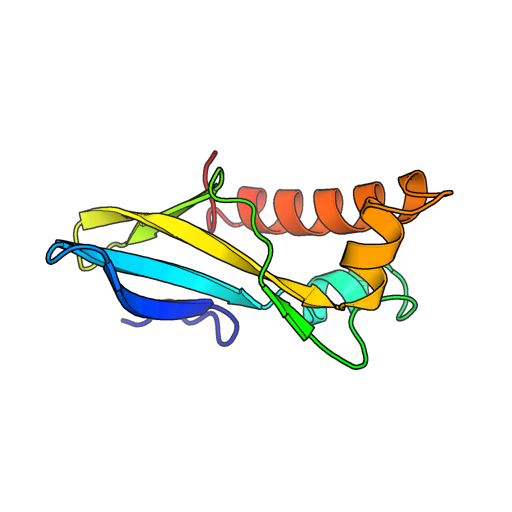 1.00 84.81 98 LYS A O 1
ATOM 824 N N . ASP A 1 99 ? -12.376 -3.657 -5.486 1.00 79.62 99 ASP A N 1
ATOM 825 C CA . ASP A 1 99 ? -12.640 -4.867 -4.703 1.00 79.62 99 ASP A CA 1
ATOM 826 C C . ASP A 1 99 ? -13.167 -4.567 -3.285 1.00 79.62 99 ASP A C 1
ATOM 828 O O . ASP A 1 99 ? -13.413 -5.477 -2.495 1.00 79.62 99 ASP A O 1
ATOM 832 N N . GLY A 1 100 ? -13.330 -3.286 -2.923 1.00 74.56 100 GLY A N 1
ATOM 833 C CA . GLY A 1 100 ? -13.802 -2.867 -1.603 1.00 74.56 100 GLY A CA 1
ATOM 834 C C . GLY A 1 100 ? -12.813 -3.173 -0.475 1.00 74.56 100 GLY A C 1
ATOM 835 O O . GLY A 1 100 ? -13.182 -3.124 0.699 1.00 74.56 100 GLY A O 1
ATOM 836 N N . LEU A 1 101 ? -11.557 -3.485 -0.813 1.00 77.00 101 LEU A N 1
ATOM 837 C CA . LEU A 1 101 ? -10.529 -3.865 0.150 1.00 77.00 101 LEU A CA 1
ATOM 838 C C . LEU A 1 101 ? -10.000 -2.653 0.910 1.00 77.00 101 LEU A C 1
ATOM 840 O O . LEU A 1 101 ? -9.682 -2.787 2.088 1.00 77.00 101 LEU A O 1
ATOM 844 N N . ILE A 1 102 ? -9.923 -1.480 0.269 1.00 80.31 102 ILE A N 1
ATOM 845 C CA . ILE A 1 102 ? -9.396 -0.244 0.869 1.00 80.31 102 ILE A CA 1
ATOM 846 C C . ILE A 1 102 ? -10.336 0.954 0.656 1.00 80.31 102 ILE A C 1
ATOM 848 O O . ILE A 1 102 ? -10.950 1.105 -0.397 1.00 80.31 102 ILE A O 1
ATOM 852 N N . THR A 1 103 ? -10.384 1.857 1.637 1.00 76.06 103 THR A N 1
ATOM 853 C CA . THR A 1 103 ? -11.020 3.183 1.553 1.00 76.06 103 THR A CA 1
ATOM 854 C C . THR A 1 103 ? -9.978 4.280 1.766 1.00 76.06 103 THR A C 1
ATOM 856 O O . THR A 1 103 ? -8.991 4.076 2.479 1.00 76.06 103 THR A O 1
ATOM 859 N N . VAL A 1 104 ? -10.197 5.440 1.142 1.00 71.56 104 VAL A N 1
ATOM 860 C CA . VAL A 1 104 ? -9.505 6.700 1.489 1.00 71.56 104 VAL A CA 1
ATOM 861 C C . VAL A 1 104 ? -10.250 7.372 2.637 1.00 71.56 104 VAL A C 1
ATOM 863 O O . VAL A 1 104 ? -11.478 7.129 2.732 1.00 71.56 104 VAL A O 1
#